Protein AF-A0A2G7LYC2-F1 (afdb_monomer_lite)

Structure (mmCIF, N/CA/C/O backbone):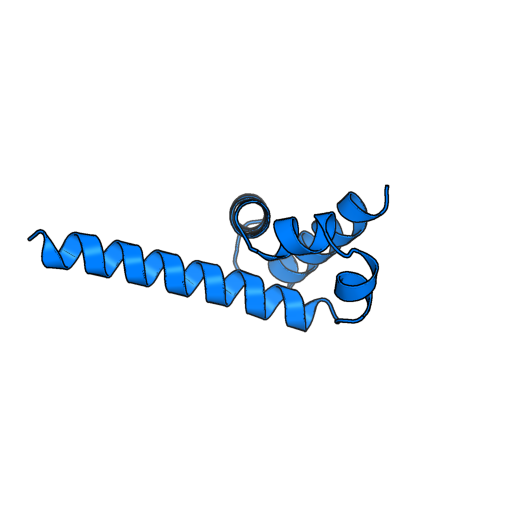
data_AF-A0A2G7LYC2-F1
#
_entry.id   AF-A0A2G7LYC2-F1
#
loop_
_atom_site.group_PDB
_atom_site.id
_atom_site.type_symbol
_atom_site.label_atom_id
_atom_site.label_alt_id
_atom_site.label_comp_id
_atom_site.label_asym_id
_atom_site.label_entity_id
_atom_site.label_seq_id
_atom_site.pdbx_PDB_ins_code
_atom_site.Cartn_x
_atom_site.Cartn_y
_atom_site.Cartn_z
_atom_site.occupancy
_atom_si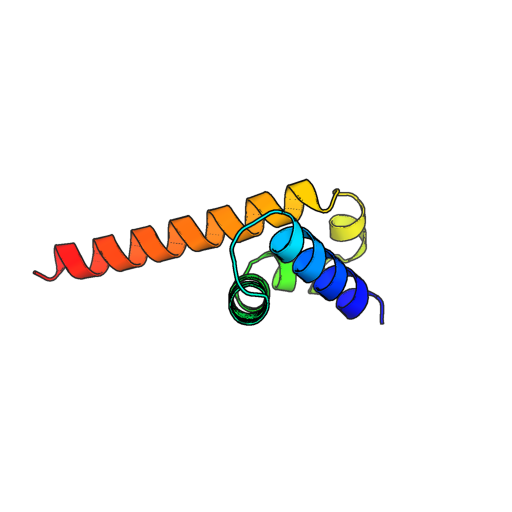te.B_iso_or_equiv
_atom_site.auth_seq_id
_atom_site.auth_comp_id
_atom_site.auth_asym_id
_atom_site.auth_atom_id
_atom_site.pdbx_PDB_model_num
ATOM 1 N N . MET A 1 1 ? 12.016 12.860 -12.398 1.00 56.47 1 MET A N 1
ATOM 2 C CA . MET A 1 1 ? 10.969 12.688 -13.449 1.00 56.47 1 MET A CA 1
ATOM 3 C C . MET A 1 1 ? 10.539 11.220 -13.545 1.00 56.47 1 MET A C 1
ATOM 5 O O . MET A 1 1 ? 9.474 10.955 -14.086 1.00 56.47 1 MET A O 1
ATOM 9 N N . ASN A 1 2 ? 11.307 10.294 -12.960 1.00 64.06 2 ASN A N 1
ATOM 10 C CA . ASN A 1 2 ? 11.025 8.862 -12.924 1.00 64.06 2 ASN A CA 1
ATOM 11 C C . ASN A 1 2 ? 10.206 8.427 -11.696 1.00 64.06 2 ASN A C 1
ATOM 13 O O . ASN A 1 2 ? 9.478 7.446 -11.768 1.00 64.06 2 ASN A O 1
ATOM 17 N N . ASP A 1 3 ? 10.248 9.186 -10.601 1.00 76.06 3 ASP A N 1
ATOM 18 C CA . ASP A 1 3 ? 9.567 8.891 -9.334 1.00 76.06 3 ASP A CA 1
ATOM 19 C C . ASP A 1 3 ? 8.056 8.728 -9.554 1.00 76.06 3 ASP A C 1
ATOM 21 O O . ASP A 1 3 ? 7.420 7.800 -9.062 1.00 76.06 3 ASP A O 1
ATOM 25 N N . HIS A 1 4 ? 7.481 9.617 -10.369 1.00 83.56 4 HIS A N 1
ATOM 26 C CA . HIS A 1 4 ? 6.065 9.564 -10.714 1.00 83.56 4 HIS A CA 1
ATOM 27 C C . HIS A 1 4 ? 5.716 8.283 -11.484 1.00 83.56 4 HIS A C 1
ATOM 29 O O . HIS A 1 4 ? 4.649 7.722 -11.269 1.00 83.56 4 HIS A O 1
ATOM 35 N N . ILE A 1 5 ? 6.627 7.778 -12.323 1.00 90.44 5 ILE A N 1
ATOM 36 C CA . ILE A 1 5 ? 6.413 6.551 -13.098 1.00 90.44 5 ILE A CA 1
ATOM 37 C C . ILE A 1 5 ? 6.385 5.336 -12.166 1.00 90.44 5 ILE A C 1
ATOM 39 O O . ILE A 1 5 ? 5.455 4.539 -12.252 1.00 90.44 5 ILE A O 1
ATOM 43 N N . PHE A 1 6 ? 7.341 5.218 -11.237 1.00 92.69 6 PHE A N 1
ATOM 44 C CA . PHE A 1 6 ? 7.361 4.118 -10.264 1.00 92.69 6 PHE A CA 1
ATOM 45 C C . PHE A 1 6 ? 6.109 4.093 -9.386 1.00 92.69 6 PHE A C 1
ATOM 47 O O . PHE A 1 6 ? 5.530 3.030 -9.162 1.00 92.69 6 PHE A O 1
ATOM 54 N N . VAL A 1 7 ? 5.663 5.265 -8.925 1.00 96.50 7 VAL A N 1
ATOM 55 C CA . VAL A 1 7 ? 4.450 5.392 -8.110 1.00 96.50 7 VAL A CA 1
ATOM 56 C C . VAL A 1 7 ? 3.211 4.950 -8.888 1.00 96.50 7 VAL A C 1
ATOM 58 O O . VAL A 1 7 ? 2.453 4.127 -8.383 1.00 96.50 7 VAL A O 1
ATOM 61 N N . GLU A 1 8 ? 3.011 5.436 -10.116 1.00 97.31 8 GLU A N 1
ATOM 62 C CA . GLU A 1 8 ? 1.846 5.053 -10.925 1.00 97.31 8 GLU A CA 1
ATOM 63 C C . GLU A 1 8 ? 1.879 3.568 -11.321 1.00 97.31 8 GLU A C 1
ATOM 65 O O . GLU A 1 8 ? 0.845 2.902 -11.285 1.00 97.31 8 GLU A O 1
ATOM 70 N N . MET A 1 9 ? 3.059 3.008 -11.611 1.00 96.94 9 MET A N 1
ATOM 71 C CA . MET A 1 9 ? 3.209 1.571 -11.871 1.00 96.94 9 MET A CA 1
ATOM 72 C C . MET A 1 9 ? 2.829 0.724 -10.655 1.00 96.94 9 MET A C 1
ATOM 74 O O . MET A 1 9 ? 2.143 -0.286 -10.804 1.00 96.94 9 MET A O 1
ATOM 78 N N . LEU A 1 10 ? 3.238 1.135 -9.452 1.00 97.94 10 LEU A N 1
ATOM 79 C CA . LEU A 1 10 ? 2.893 0.424 -8.225 1.00 97.94 10 LEU A CA 1
ATOM 80 C C . LEU A 1 10 ? 1.401 0.555 -7.882 1.00 97.94 10 LEU A C 1
ATOM 82 O O . LEU A 1 10 ? 0.782 -0.430 -7.481 1.00 97.94 10 LEU A O 1
ATOM 86 N N . ILE A 1 11 ? 0.809 1.740 -8.082 1.00 98.50 11 ILE A N 1
ATOM 87 C CA . ILE A 1 11 ? -0.638 1.960 -7.924 1.00 98.50 11 ILE A CA 1
ATOM 88 C C . ILE A 1 11 ? -1.415 1.016 -8.839 1.00 98.50 11 ILE A C 1
ATOM 90 O O . ILE A 1 11 ? -2.305 0.304 -8.367 1.00 98.50 11 ILE A O 1
ATOM 94 N N . GLN A 1 12 ? -1.064 0.990 -10.126 1.00 98.31 12 GLN A N 1
ATOM 95 C CA . GLN A 1 12 ? -1.726 0.137 -11.108 1.00 98.31 12 GLN A CA 1
ATOM 96 C C . GLN A 1 12 ? -1.572 -1.340 -10.737 1.00 98.31 12 GLN A C 1
ATOM 98 O O . GLN A 1 12 ? -2.563 -2.061 -10.685 1.00 98.31 12 GLN A O 1
ATOM 103 N N . TYR A 1 13 ? -0.354 -1.768 -10.383 1.00 98.44 13 TYR A N 1
ATOM 104 C CA . TYR A 1 13 ? -0.077 -3.147 -9.984 1.00 98.44 13 TYR A CA 1
ATOM 105 C C . TYR A 1 13 ? -0.966 -3.609 -8.818 1.00 98.44 13 TYR A C 1
AT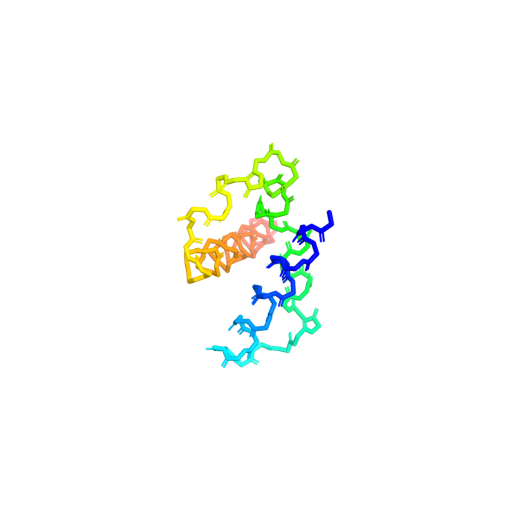OM 107 O O . TYR A 1 13 ? -1.596 -4.662 -8.897 1.00 98.44 13 TYR A O 1
ATOM 115 N N . ILE A 1 14 ? -1.056 -2.822 -7.738 1.00 98.38 14 ILE A N 1
ATOM 116 C CA . ILE A 1 14 ? -1.874 -3.181 -6.567 1.00 98.38 14 ILE A CA 1
ATOM 117 C C . ILE A 1 14 ? -3.368 -3.153 -6.909 1.00 98.38 14 ILE A C 1
ATOM 119 O O . ILE A 1 14 ? -4.111 -4.028 -6.461 1.00 98.38 14 ILE A O 1
ATOM 123 N N . THR A 1 15 ? -3.809 -2.172 -7.697 1.00 98.31 15 THR A N 1
ATOM 124 C CA . THR A 1 15 ? -5.217 -2.039 -8.104 1.00 98.31 15 THR A CA 1
ATOM 125 C C . THR A 1 15 ? -5.658 -3.221 -8.972 1.00 98.31 15 THR A C 1
ATOM 127 O O . THR A 1 15 ? -6.745 -3.749 -8.772 1.00 98.31 15 THR A O 1
ATOM 130 N N . ASP A 1 16 ? -4.803 -3.699 -9.879 1.00 98.19 16 ASP A N 1
ATOM 131 C CA . ASP A 1 16 ? -5.107 -4.859 -10.727 1.00 98.19 16 ASP A CA 1
ATOM 132 C C . ASP A 1 16 ? -5.066 -6.185 -9.952 1.00 98.19 16 ASP A C 1
ATOM 134 O O . ASP A 1 16 ? -5.818 -7.115 -10.251 1.00 98.19 16 ASP A O 1
ATOM 138 N N . ALA A 1 17 ? -4.182 -6.291 -8.956 1.00 97.44 17 ALA A N 1
ATOM 139 C CA . ALA A 1 17 ? -3.962 -7.523 -8.200 1.00 97.44 17 ALA A CA 1
ATOM 140 C C . ALA A 1 17 ? -4.914 -7.710 -7.002 1.00 97.44 17 ALA A C 1
ATOM 142 O O . ALA A 1 17 ? -4.943 -8.790 -6.406 1.00 97.44 17 ALA A O 1
ATOM 143 N N . THR A 1 18 ? -5.672 -6.683 -6.605 1.00 96.44 18 THR A N 1
ATOM 144 C CA . THR A 1 18 ? -6.470 -6.686 -5.368 1.00 96.44 18 THR A CA 1
ATOM 145 C C . THR A 1 18 ? -7.864 -6.085 -5.588 1.00 96.44 18 THR A C 1
ATOM 147 O O . THR A 1 18 ? -8.081 -5.371 -6.557 1.00 96.44 18 THR A O 1
ATOM 150 N N . PRO A 1 19 ? -8.841 -6.319 -4.691 1.00 96.81 19 PRO A N 1
ATOM 151 C CA . PRO A 1 19 ? -10.146 -5.660 -4.775 1.00 96.81 19 PRO A CA 1
ATOM 152 C C . PRO A 1 19 ? -10.137 -4.214 -4.232 1.00 96.81 19 PRO A C 1
ATOM 154 O O . PRO A 1 19 ? -11.202 -3.680 -3.927 1.00 96.81 19 PRO A O 1
ATOM 157 N N . LEU A 1 20 ? -8.965 -3.600 -4.022 1.00 97.19 20 LEU A N 1
ATOM 158 C CA . LEU A 1 20 ? -8.858 -2.245 -3.481 1.00 97.19 20 LEU A CA 1
ATOM 159 C C . LEU A 1 20 ? -9.112 -1.208 -4.577 1.00 97.19 20 LEU A C 1
ATOM 161 O O . LEU A 1 20 ? -8.578 -1.304 -5.677 1.00 97.19 20 LEU A O 1
ATOM 165 N N . GLU A 1 21 ? -9.888 -0.176 -4.254 1.00 97.94 21 GLU A N 1
ATOM 166 C CA . GLU A 1 21 ? -10.060 0.965 -5.152 1.00 97.94 21 GLU A CA 1
ATOM 167 C C . GLU A 1 21 ? -8.757 1.763 -5.283 1.00 97.94 21 GLU A C 1
ATOM 169 O O . GLU A 1 21 ? -8.049 1.987 -4.297 1.00 97.94 21 GLU A O 1
ATOM 174 N N . GLU A 1 22 ? -8.483 2.278 -6.484 1.00 98.12 22 GLU A N 1
ATOM 175 C CA . GLU A 1 22 ? -7.287 3.082 -6.776 1.00 98.12 22 GLU A CA 1
ATOM 176 C C . GLU A 1 22 ? -7.126 4.266 -5.805 1.00 98.12 22 GLU A C 1
ATOM 178 O O . GLU A 1 22 ? -6.024 4.581 -5.355 1.00 98.12 22 GLU A O 1
ATOM 183 N N . SER A 1 23 ? -8.240 4.902 -5.427 1.00 98.00 23 SER A N 1
ATOM 184 C CA . SER A 1 23 ? -8.275 6.014 -4.471 1.00 98.00 23 SER A CA 1
ATOM 185 C C . SER A 1 23 ? -7.662 5.630 -3.117 1.00 98.00 23 SER A C 1
ATOM 187 O O . SER A 1 23 ? -6.863 6.383 -2.557 1.00 98.00 23 SER A O 1
ATOM 189 N N . LEU A 1 24 ? -7.979 4.433 -2.619 1.00 98.00 24 LEU A N 1
ATOM 190 C CA . LEU A 1 24 ? -7.426 3.881 -1.390 1.00 98.00 24 LEU A CA 1
ATOM 191 C C . LEU A 1 24 ? -5.960 3.480 -1.575 1.00 98.00 24 LEU A C 1
ATOM 193 O O . LEU A 1 24 ? -5.135 3.786 -0.715 1.00 98.00 24 LEU A O 1
ATOM 197 N N . VAL A 1 25 ? -5.611 2.859 -2.704 1.00 98.38 25 VAL A N 1
ATOM 198 C CA . VAL A 1 25 ? -4.225 2.475 -3.024 1.00 98.38 25 VAL A CA 1
ATOM 199 C C . VAL A 1 25 ? -3.301 3.699 -3.049 1.00 98.38 25 VAL A C 1
ATOM 201 O O . VAL A 1 25 ? -2.211 3.663 -2.475 1.00 98.38 25 VAL A O 1
ATOM 204 N N . ARG A 1 26 ? -3.752 4.824 -3.616 1.00 98.19 26 ARG A N 1
ATOM 205 C CA . ARG A 1 26 ? -3.017 6.102 -3.596 1.00 98.19 26 ARG A CA 1
ATOM 206 C C . ARG A 1 26 ? -2.761 6.604 -2.174 1.00 98.19 26 ARG A C 1
ATOM 208 O O . ARG A 1 26 ? -1.661 7.070 -1.871 1.00 98.19 26 ARG A O 1
ATOM 215 N N . VAL A 1 27 ? -3.747 6.494 -1.283 1.00 97.75 27 VAL A N 1
ATOM 216 C CA . VAL A 1 27 ? -3.582 6.874 0.132 1.00 97.75 27 VAL A CA 1
ATOM 217 C C . VAL A 1 27 ? -2.578 5.952 0.822 1.00 97.75 27 VAL A C 1
ATOM 219 O O . VAL A 1 27 ? -1.683 6.438 1.508 1.00 97.75 27 VAL A O 1
ATOM 222 N N . ILE A 1 28 ? -2.684 4.644 0.598 1.00 98.00 28 ILE A N 1
ATOM 223 C CA . ILE A 1 28 ? -1.768 3.640 1.144 1.00 98.00 28 ILE A CA 1
ATOM 224 C C . ILE A 1 28 ? -0.318 3.937 0.729 1.00 98.00 28 ILE A C 1
ATOM 226 O O . ILE A 1 28 ? 0.548 4.088 1.590 1.00 98.00 28 ILE A O 1
ATOM 230 N N . ILE A 1 29 ? -0.061 4.102 -0.573 1.00 97.56 29 ILE A N 1
ATOM 231 C CA . ILE A 1 29 ? 1.290 4.354 -1.090 1.00 97.56 29 ILE A CA 1
ATOM 232 C C . ILE A 1 29 ? 1.829 5.694 -0.588 1.00 97.56 29 ILE A C 1
ATOM 234 O O . ILE A 1 29 ? 2.957 5.741 -0.103 1.00 97.56 29 ILE A O 1
ATOM 238 N N . SER A 1 30 ? 1.033 6.768 -0.634 1.00 96.31 30 SER A N 1
ATOM 239 C CA . SER A 1 30 ? 1.480 8.110 -0.215 1.00 96.31 30 SER A CA 1
ATOM 240 C C . SER A 1 30 ? 1.922 8.199 1.247 1.00 96.31 30 SER A C 1
ATOM 242 O O . SER A 1 30 ? 2.683 9.102 1.588 1.00 96.31 30 SER A O 1
ATOM 244 N N . HIS A 1 31 ? 1.484 7.263 2.091 1.00 95.62 31 HIS A N 1
ATOM 245 C CA . HIS A 1 31 ? 1.882 7.191 3.494 1.00 95.62 31 HIS A CA 1
ATOM 246 C C . HIS A 1 31 ? 2.920 6.099 3.777 1.00 95.62 31 HIS A C 1
ATOM 248 O O . HIS A 1 31 ? 3.301 5.938 4.932 1.00 95.62 31 HIS A O 1
ATOM 254 N N . SER A 1 32 ? 3.361 5.333 2.785 1.00 97.19 32 SER A N 1
ATOM 255 C CA . SER A 1 32 ? 4.289 4.214 2.982 1.00 97.19 32 SER A CA 1
ATOM 256 C C . SER A 1 32 ? 5.760 4.630 2.923 1.00 97.19 32 SER A C 1
ATOM 258 O O . SER A 1 32 ? 6.121 5.623 2.288 1.00 97.19 32 SER A O 1
ATOM 260 N N . SER A 1 33 ? 6.614 3.805 3.525 1.00 95.75 33 SER A N 1
ATOM 261 C CA . SER A 1 33 ? 8.077 3.905 3.457 1.00 95.75 33 SER A CA 1
ATOM 262 C C . SER A 1 33 ? 8.632 3.837 2.029 1.00 95.75 33 SER A C 1
ATOM 264 O O . SER A 1 33 ? 9.700 4.379 1.760 1.00 95.75 33 SER A O 1
ATOM 266 N N . PHE A 1 34 ? 7.894 3.251 1.078 1.00 96.69 34 PHE A N 1
ATOM 267 C CA . PHE A 1 34 ? 8.259 3.251 -0.341 1.00 96.69 34 PHE A CA 1
ATOM 268 C C . PHE A 1 34 ? 8.460 4.669 -0.892 1.00 96.69 34 PHE A C 1
ATOM 270 O O . PHE A 1 34 ? 9.413 4.908 -1.626 1.00 96.69 34 PHE A O 1
ATOM 277 N N . ILE A 1 35 ? 7.602 5.627 -0.518 1.00 95.69 35 ILE A N 1
ATOM 278 C CA . ILE A 1 35 ? 7.719 7.020 -0.984 1.00 95.69 35 ILE A CA 1
ATOM 279 C C . ILE A 1 35 ? 8.943 7.715 -0.393 1.00 95.69 35 ILE A C 1
ATOM 281 O O . ILE A 1 35 ? 9.528 8.579 -1.044 1.00 95.69 35 ILE A O 1
ATOM 285 N N . GLU A 1 36 ? 9.309 7.378 0.839 1.00 94.19 36 GLU A N 1
ATOM 286 C CA . GLU A 1 36 ? 10.517 7.898 1.481 1.00 94.19 36 GLU A CA 1
ATOM 287 C C . GLU A 1 36 ? 11.754 7.318 0.792 1.00 94.19 36 GLU A C 1
ATOM 289 O O . GLU A 1 36 ? 12.588 8.076 0.304 1.00 94.19 36 GLU A O 1
ATOM 294 N N . MET A 1 37 ? 11.792 5.995 0.612 1.00 94.81 37 MET A N 1
ATOM 295 C CA . MET A 1 37 ? 12.889 5.297 -0.060 1.00 94.81 37 MET A CA 1
ATOM 296 C C . MET A 1 37 ? 13.079 5.761 -1.506 1.00 94.81 37 MET A C 1
ATOM 298 O O . MET A 1 37 ? 14.201 5.991 -1.930 1.00 94.81 37 MET A O 1
ATOM 302 N N . LEU A 1 38 ? 11.996 5.968 -2.259 1.00 95.00 38 LEU A N 1
ATOM 303 C CA . LEU A 1 38 ? 12.064 6.443 -3.643 1.00 95.00 38 LEU A CA 1
ATOM 304 C C . LEU A 1 38 ? 12.684 7.843 -3.761 1.00 95.00 38 LEU A C 1
ATOM 306 O O . LEU A 1 38 ? 13.337 8.134 -4.757 1.00 95.00 38 LEU A O 1
ATOM 310 N N . LYS A 1 39 ? 12.497 8.704 -2.752 1.00 92.88 39 LYS A N 1
ATOM 311 C CA . LYS A 1 39 ? 13.127 10.034 -2.710 1.00 92.88 39 LYS A CA 1
ATOM 312 C C . LYS A 1 39 ? 14.604 9.968 -2.334 1.00 92.88 39 LYS A C 1
ATOM 314 O O . LYS A 1 39 ? 15.356 10.864 -2.709 1.00 92.88 39 LYS A O 1
ATOM 319 N N . GLU A 1 40 ? 14.986 8.973 -1.539 1.00 93.88 40 GLU A N 1
ATOM 320 C CA . GLU A 1 40 ? 16.349 8.809 -1.033 1.00 93.88 40 GLU A CA 1
ATOM 321 C C . GLU A 1 40 ? 17.244 8.042 -2.016 1.00 93.88 40 GLU A C 1
ATOM 323 O O . GLU A 1 40 ? 18.378 8.459 -2.248 1.00 93.88 40 GLU A O 1
ATOM 328 N N . ASP A 1 41 ? 16.736 6.960 -2.611 1.00 94.44 41 ASP A N 1
ATOM 329 C CA . ASP A 1 41 ? 17.480 6.051 -3.484 1.00 94.44 41 ASP A CA 1
ATOM 330 C C . ASP A 1 41 ? 16.566 5.417 -4.558 1.00 94.44 41 ASP A C 1
ATOM 332 O O . ASP A 1 41 ? 16.042 4.305 -4.425 1.00 94.44 41 ASP A O 1
ATOM 336 N N . GLU A 1 42 ? 16.365 6.152 -5.656 1.00 92.31 42 GLU A N 1
ATOM 337 C CA . GLU A 1 42 ? 15.576 5.694 -6.808 1.00 92.31 42 GLU A CA 1
ATOM 338 C C . GLU A 1 42 ? 16.179 4.438 -7.459 1.00 92.31 42 GLU A C 1
ATOM 340 O O . GLU A 1 42 ? 15.444 3.541 -7.882 1.00 92.31 42 GLU A O 1
ATOM 345 N N . GLU A 1 43 ? 17.514 4.346 -7.520 1.00 92.81 43 GLU A N 1
ATOM 346 C CA . GLU A 1 43 ? 18.189 3.188 -8.106 1.00 92.81 43 GLU A CA 1
ATOM 347 C C . GLU A 1 43 ? 17.867 1.938 -7.297 1.00 92.81 43 GLU A C 1
ATOM 349 O O . GLU A 1 43 ? 17.438 0.942 -7.879 1.00 92.81 43 GLU A O 1
ATOM 354 N N . PHE A 1 44 ? 17.995 1.987 -5.969 1.00 92.94 44 PHE A N 1
ATOM 355 C CA . PHE A 1 44 ? 1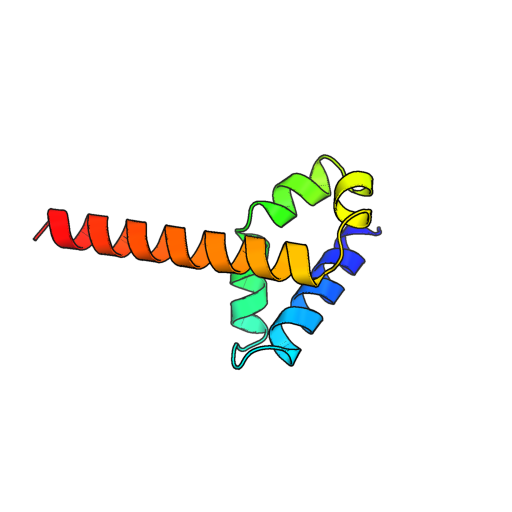7.613 0.887 -5.088 1.00 92.94 44 PHE A CA 1
ATOM 356 C C . PHE A 1 44 ? 16.168 0.451 -5.327 1.00 92.94 44 PHE A C 1
ATOM 358 O O . PHE A 1 44 ? 15.920 -0.742 -5.505 1.00 92.94 44 PHE A O 1
ATOM 365 N N . VAL A 1 45 ? 15.223 1.393 -5.415 1.00 93.88 45 VAL A N 1
ATOM 366 C CA . VAL A 1 45 ? 13.819 1.071 -5.713 1.00 93.88 45 VAL A CA 1
ATOM 367 C C . VAL A 1 45 ? 13.675 0.320 -7.035 1.00 93.88 45 VAL A C 1
ATOM 369 O O . VAL A 1 45 ? 12.972 -0.694 -7.078 1.00 93.88 45 VAL A O 1
ATOM 372 N N . GLY A 1 46 ? 14.390 0.752 -8.075 1.00 92.81 46 GLY A N 1
ATOM 373 C CA . GLY A 1 46 ? 14.397 0.117 -9.393 1.00 92.81 46 GLY A CA 1
ATOM 374 C C . GLY A 1 46 ? 15.036 -1.278 -9.453 1.00 92.81 46 GLY A C 1
ATOM 375 O O . GLY A 1 46 ? 14.792 -2.004 -10.416 1.00 92.81 46 GLY A O 1
ATOM 376 N N . HIS A 1 47 ? 15.820 -1.690 -8.447 1.00 95.31 47 HIS A N 1
ATOM 377 C CA . HIS A 1 47 ? 16.404 -3.041 -8.386 1.00 95.31 47 HIS A CA 1
ATOM 378 C C . HIS A 1 47 ? 15.404 -4.114 -7.942 1.00 95.31 47 HIS A C 1
ATOM 380 O O . HIS A 1 47 ? 15.638 -5.302 -8.181 1.00 95.31 47 HIS A O 1
ATOM 386 N N . TYR A 1 48 ? 14.307 -3.718 -7.295 1.00 96.06 48 TYR A N 1
ATOM 387 C CA . TYR A 1 48 ? 13.293 -4.647 -6.809 1.00 96.06 48 TYR A CA 1
ATOM 388 C C . TYR A 1 48 ? 12.059 -4.641 -7.710 1.00 96.06 48 TYR A C 1
ATOM 390 O O . TYR A 1 48 ? 11.664 -3.599 -8.237 1.00 96.06 48 TYR A O 1
ATOM 398 N N . PRO A 1 49 ? 11.415 -5.804 -7.885 1.00 96.75 49 PRO A N 1
ATOM 399 C CA . PRO A 1 49 ? 10.222 -5.900 -8.706 1.00 96.75 49 PRO A CA 1
ATOM 400 C C . PRO A 1 49 ? 9.009 -5.270 -7.996 1.00 96.75 49 PRO A C 1
ATOM 402 O O . PRO A 1 49 ? 9.006 -5.096 -6.773 1.00 96.75 49 PRO A O 1
ATOM 405 N N . LEU A 1 50 ? 7.951 -4.942 -8.747 1.00 96.75 50 LEU A N 1
ATOM 406 C CA . LEU A 1 50 ? 6.750 -4.298 -8.189 1.00 96.75 50 LEU A CA 1
ATOM 407 C C . LEU A 1 50 ? 6.077 -5.158 -7.113 1.00 96.75 50 LEU A C 1
ATOM 409 O O . LEU A 1 50 ? 5.570 -4.612 -6.138 1.00 96.75 50 LEU A O 1
ATOM 413 N N . GLU A 1 51 ? 6.128 -6.486 -7.243 1.00 98.00 51 GLU A N 1
ATOM 414 C CA . GLU A 1 51 ? 5.583 -7.426 -6.258 1.00 98.00 51 GLU A CA 1
ATOM 415 C C . GLU A 1 51 ? 6.205 -7.247 -4.874 1.00 98.00 51 GLU A C 1
ATOM 417 O O . GLU A 1 51 ? 5.507 -7.311 -3.860 1.00 98.00 51 GLU A O 1
ATOM 422 N N . TYR A 1 52 ? 7.517 -6.997 -4.828 1.00 97.62 52 TYR A N 1
ATOM 423 C CA . TYR A 1 52 ? 8.229 -6.759 -3.579 1.00 97.62 52 TYR A CA 1
ATOM 424 C C . TYR A 1 52 ? 7.696 -5.498 -2.895 1.00 97.62 52 TYR A C 1
ATOM 426 O O . TYR A 1 52 ? 7.323 -5.535 -1.722 1.00 97.62 52 TYR A O 1
ATOM 434 N N . TRP A 1 53 ? 7.595 -4.397 -3.643 1.00 97.75 53 TRP A N 1
ATOM 435 C CA . TRP A 1 53 ? 7.111 -3.128 -3.107 1.00 97.75 53 TRP A CA 1
ATOM 436 C C . TRP A 1 53 ? 5.634 -3.174 -2.725 1.00 97.75 53 TRP A C 1
ATOM 438 O O . TRP A 1 53 ? 5.264 -2.654 -1.675 1.00 97.75 53 TRP A O 1
ATOM 448 N N . ALA A 1 54 ? 4.803 -3.861 -3.509 1.00 98.19 54 ALA A N 1
ATOM 449 C CA . ALA A 1 54 ? 3.396 -4.067 -3.194 1.00 98.19 54 ALA A CA 1
ATOM 450 C C . ALA A 1 54 ? 3.226 -4.792 -1.853 1.00 98.19 54 ALA A C 1
ATOM 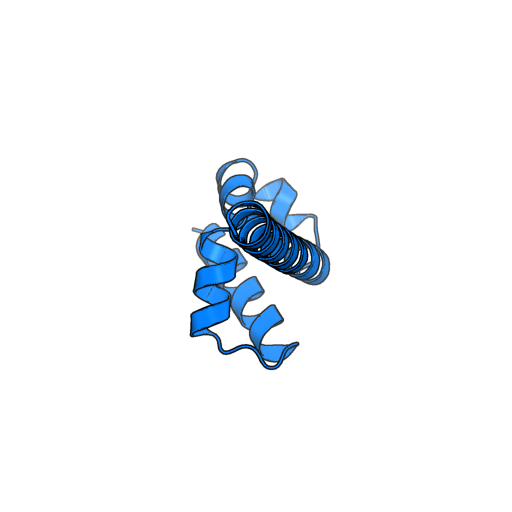452 O O . ALA A 1 54 ? 2.459 -4.339 -1.002 1.00 98.19 54 ALA A O 1
ATOM 453 N N . GLN A 1 55 ? 3.989 -5.867 -1.631 1.00 98.25 55 GLN A N 1
ATOM 454 C CA . GLN A 1 55 ? 3.968 -6.601 -0.367 1.00 98.25 55 GLN A CA 1
ATOM 455 C C . GLN A 1 55 ? 4.395 -5.711 0.809 1.00 98.25 55 GLN A C 1
ATOM 457 O O . GLN A 1 55 ? 3.680 -5.646 1.807 1.00 98.25 55 GLN A O 1
ATOM 462 N N . GLN A 1 56 ? 5.515 -4.988 0.682 1.00 98.25 56 GLN A N 1
ATOM 463 C CA . GLN A 1 56 ? 6.016 -4.104 1.745 1.00 98.25 56 GLN A CA 1
ATOM 464 C C . GLN A 1 56 ? 4.991 -3.031 2.137 1.00 98.25 56 GLN A C 1
ATOM 466 O O . GLN A 1 56 ? 4.681 -2.861 3.316 1.00 98.25 56 GLN A O 1
ATOM 471 N N . VAL A 1 57 ? 4.423 -2.339 1.147 1.00 98.25 57 VAL A N 1
ATOM 472 C CA . VAL A 1 57 ? 3.463 -1.247 1.358 1.00 98.25 57 VAL A CA 1
ATOM 473 C C . VAL A 1 57 ? 2.176 -1.741 2.034 1.00 98.25 57 VAL A C 1
ATOM 475 O O . VAL A 1 57 ? 1.642 -1.088 2.941 1.00 98.25 57 VAL A O 1
ATOM 478 N N . LEU A 1 58 ? 1.664 -2.899 1.611 1.00 98.12 58 LEU A N 1
ATOM 479 C CA . LEU A 1 58 ? 0.454 -3.482 2.188 1.00 98.12 58 LEU A CA 1
ATOM 480 C C . LEU A 1 58 ? 0.698 -4.014 3.606 1.00 98.12 58 LEU A C 1
ATOM 482 O O . LEU A 1 58 ? -0.125 -3.766 4.490 1.00 98.12 58 LEU A O 1
ATOM 486 N N . ASP A 1 59 ? 1.832 -4.672 3.854 1.00 98.31 59 ASP A N 1
ATOM 487 C CA . ASP A 1 59 ? 2.196 -5.156 5.190 1.00 98.31 59 ASP A CA 1
ATOM 488 C C . ASP A 1 59 ? 2.355 -4.007 6.185 1.00 98.31 59 ASP A C 1
ATOM 490 O O . ASP A 1 59 ? 1.802 -4.061 7.287 1.00 98.31 59 ASP A O 1
ATOM 494 N N . GLU A 1 60 ? 3.041 -2.937 5.783 1.00 98.06 60 GLU A N 1
ATOM 495 C CA . GLU A 1 60 ? 3.189 -1.723 6.582 1.00 98.06 60 GLU A CA 1
ATOM 496 C C . GLU A 1 60 ? 1.820 -1.132 6.952 1.00 98.06 60 GLU A C 1
ATOM 498 O O . GLU A 1 60 ? 1.556 -0.795 8.111 1.00 98.06 60 GLU A O 1
ATOM 503 N N . THR A 1 61 ? 0.904 -1.069 5.985 1.00 97.81 61 THR A N 1
ATOM 504 C CA . THR A 1 61 ? -0.462 -0.582 6.208 1.00 97.81 61 THR A CA 1
ATOM 505 C C . THR A 1 61 ? -1.214 -1.459 7.208 1.00 97.81 61 THR A C 1
ATOM 507 O O . THR A 1 61 ? -1.817 -0.947 8.156 1.00 97.81 61 THR A O 1
ATOM 510 N N . VAL A 1 62 ? -1.154 -2.783 7.050 1.00 97.81 62 VAL A N 1
ATOM 511 C CA . VAL A 1 62 ? -1.793 -3.735 7.970 1.00 97.81 62 VAL A CA 1
ATOM 512 C C . VAL A 1 62 ? -1.225 -3.599 9.383 1.00 97.81 62 VAL A C 1
ATOM 514 O O . VAL A 1 62 ? -1.988 -3.583 10.352 1.00 97.81 62 VAL A O 1
ATOM 517 N N . GLN A 1 63 ? 0.094 -3.470 9.525 1.00 97.94 63 GLN A N 1
ATOM 518 C CA . GLN A 1 63 ? 0.750 -3.293 10.822 1.00 97.94 63 GLN A CA 1
ATOM 519 C C . GLN A 1 63 ? 0.324 -1.995 11.515 1.00 97.94 63 GLN A C 1
ATOM 521 O O . GLN A 1 63 ? 0.028 -2.005 12.716 1.00 97.94 63 GLN A O 1
ATOM 526 N N . ARG A 1 64 ? 0.231 -0.888 10.770 1.00 96.88 64 ARG A N 1
ATOM 527 C CA . ARG A 1 64 ? -0.238 0.403 11.295 1.00 96.88 64 ARG A CA 1
ATOM 528 C C . ARG A 1 64 ? -1.689 0.330 11.759 1.00 96.88 64 ARG A C 1
ATOM 530 O O . ARG A 1 64 ? -1.996 0.792 12.855 1.00 96.88 64 ARG A O 1
ATOM 537 N N . MET A 1 65 ? -2.563 -0.308 10.980 1.00 97.19 65 MET A N 1
ATOM 538 C CA . MET A 1 65 ? -3.966 -0.495 11.364 1.00 97.19 65 MET A CA 1
ATOM 539 C C . MET A 1 65 ? -4.103 -1.369 12.613 1.00 97.19 65 MET A C 1
ATOM 541 O O . MET A 1 65 ? -4.835 -1.005 13.528 1.00 97.19 65 MET A O 1
ATOM 545 N N . ARG A 1 66 ? -3.357 -2.478 12.708 1.00 97.81 66 ARG A N 1
ATOM 546 C CA . ARG A 1 66 ? -3.331 -3.315 13.922 1.00 97.81 66 ARG A CA 1
ATOM 547 C C . ARG A 1 66 ? -2.884 -2.518 15.145 1.00 97.81 66 ARG A C 1
ATOM 549 O O . ARG A 1 66 ? -3.567 -2.534 16.160 1.00 97.81 66 ARG A O 1
ATOM 556 N N . SER A 1 67 ? -1.803 -1.753 15.010 1.00 96.25 67 SER A N 1
ATOM 557 C CA . SER A 1 67 ? -1.298 -0.889 16.083 1.00 96.25 67 SER A CA 1
ATOM 558 C C . SER A 1 67 ? -2.334 0.151 16.525 1.00 96.25 67 SER A C 1
ATOM 560 O O . SER A 1 67 ? -2.487 0.402 17.719 1.00 96.25 67 SER A O 1
ATOM 562 N N . ALA A 1 68 ? -3.078 0.731 15.578 1.00 96.38 68 ALA A N 1
ATOM 563 C CA . ALA A 1 68 ? -4.153 1.671 15.875 1.00 96.38 68 ALA A CA 1
ATOM 564 C C . ALA A 1 68 ? -5.326 1.001 16.616 1.00 96.38 68 ALA A C 1
ATOM 566 O O . ALA A 1 68 ? -5.825 1.561 17.593 1.00 96.38 68 ALA A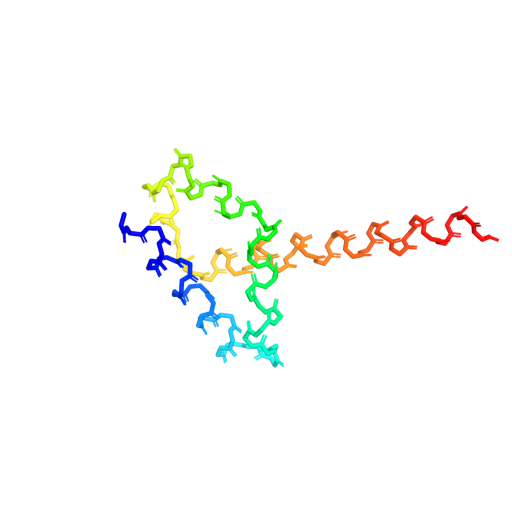 O 1
ATOM 567 N N . LEU A 1 69 ? -5.738 -0.207 16.206 1.00 97.38 69 LEU A N 1
ATOM 568 C CA . LEU A 1 69 ? -6.763 -0.979 16.918 1.00 97.38 69 LEU A CA 1
ATOM 569 C C . LEU A 1 69 ? -6.321 -1.325 18.347 1.00 97.38 69 LEU A C 1
ATOM 571 O O . LEU A 1 69 ? -7.085 -1.105 19.286 1.00 97.38 69 LEU A O 1
ATOM 575 N N . ASP A 1 70 ? -5.090 -1.807 18.521 1.00 96.88 70 ASP A N 1
ATOM 576 C CA . ASP A 1 70 ? -4.540 -2.161 19.833 1.00 96.88 70 ASP A CA 1
ATOM 577 C C . ASP A 1 70 ? -4.500 -0.947 20.774 1.00 96.88 70 ASP A C 1
ATOM 579 O O . ASP A 1 70 ? -4.793 -1.061 21.966 1.00 96.88 70 ASP A O 1
ATOM 583 N N . ALA A 1 71 ? -4.156 0.235 20.249 1.00 96.31 71 ALA A N 1
ATOM 584 C CA . ALA A 1 71 ? -4.147 1.478 21.015 1.00 96.31 71 ALA A CA 1
ATOM 585 C C . ALA A 1 71 ? -5.555 1.885 21.481 1.00 96.31 71 ALA A C 1
ATOM 587 O O . ALA A 1 71 ? -5.714 2.344 22.610 1.00 96.31 71 ALA A O 1
ATOM 588 N N . LEU A 1 72 ? -6.582 1.686 20.649 1.00 96.12 72 LEU A N 1
ATOM 589 C CA . LEU A 1 72 ? -7.973 1.947 21.031 1.00 96.12 72 LEU A CA 1
ATOM 590 C C . LEU A 1 72 ? -8.483 0.944 22.071 1.00 96.12 72 LEU A C 1
ATOM 592 O O . LEU A 1 72 ? -9.201 1.330 22.987 1.00 96.12 72 LEU A O 1
ATOM 596 N N . GLN A 1 73 ? -8.100 -0.329 21.959 1.00 93.56 73 GLN A N 1
ATOM 597 C CA . GLN A 1 73 ? -8.521 -1.376 22.894 1.00 93.56 73 GLN A CA 1
ATOM 598 C C . GLN A 1 73 ? -7.882 -1.240 24.278 1.00 93.56 73 GLN A C 1
ATOM 600 O O . GLN A 1 73 ? -8.538 -1.541 25.263 1.00 93.56 73 GLN A O 1
ATOM 605 N N . LYS A 1 74 ? -6.634 -0.764 24.373 1.00 83.19 74 LYS A N 1
ATOM 606 C CA . LYS A 1 74 ? -5.969 -0.489 25.664 1.00 83.19 74 LYS A CA 1
ATOM 607 C C . LYS A 1 74 ? -6.550 0.713 26.414 1.00 83.19 74 LYS A C 1
ATOM 609 O O . LYS A 1 74 ? -6.297 0.854 27.607 1.00 83.19 74 LYS A O 1
ATOM 614 N N . ASN A 1 75 ? -7.271 1.584 25.709 1.00 64.12 75 ASN A N 1
ATOM 615 C CA . ASN A 1 75 ? -7.892 2.787 26.262 1.00 64.12 75 ASN A CA 1
ATOM 616 C C . ASN A 1 75 ? -9.376 2.585 26.634 1.00 64.12 75 ASN A C 1
ATOM 618 O O . ASN A 1 75 ? -10.005 3.540 27.091 1.00 64.12 75 ASN A O 1
ATOM 622 N N . ASN A 1 76 ? -9.916 1.375 26.439 1.00 51.84 76 ASN A N 1
ATOM 623 C CA . ASN A 1 76 ? -11.242 0.933 26.887 1.00 51.84 76 ASN A CA 1
ATOM 624 C C . ASN A 1 76 ? -11.114 -0.059 28.050 1.00 51.84 76 ASN A C 1
ATOM 626 O O . ASN A 1 76 ? -12.094 -0.167 28.819 1.00 51.84 76 ASN A O 1
#

pLDDT: mean 93.98, std 9.05, range [51.84, 98.5]

Foldseek 3Di:
DCLVVLLVVLLVVLVVVDVDDSVVSNVLCVPACLSVCCVVPVPVNVVDDSVVVNVRSVVVVVVVVVVVVVVVVVVD

Radius of gyration: 13.81 Å; chains: 1; bounding box: 29×20×40 Å

Secondary structure (DSSP, 8-state):
--HHHHHHHHHHHHHHHSS--HHHHHHHHHTSHHHHHHHH-HHHHHHS-HHHHHHHHHHHHHHHHHHHHHHHHHT-

Sequence (76 aa):
MNDHIFVEMLIQYITDATPLEESLVRVIISHSSFIEMLKEDEEFVGHYPLEYWAQQVLDETVQRMRSALDALQKNN